Protein AF-A0ABD1T4F2-F1 (afdb_monomer_lite)

pLDDT: mean 70.12, std 23.6, range [30.78, 98.0]

Sequence (111 aa):
MESPCACSGTVKFAHRDCIQRWCNEKGNTSCEICLQNFKPGYIAPLKKGQIIDTTVNIRESLEVPRGEPEQENAGQILETTDYSGCTSAADRSVSCCKSVALIVSAHQQSF

Structure (mmCIF, N/CA/C/O backbone):
data_AF-A0ABD1T4F2-F1
#
_entry.id   AF-A0ABD1T4F2-F1
#
loop_
_atom_site.group_PDB
_atom_site.id
_atom_site.type_symbol
_atom_site.label_atom_id
_atom_site.label_alt_id
_atom_site.label_comp_id
_atom_site.label_asym_id
_atom_site.label_entity_id
_atom_site.label_seq_id
_atom_site.pdbx_PDB_ins_code
_atom_site.Cartn_x
_atom_site.Cartn_y
_atom_site.Cartn_z
_atom_site.occupancy
_atom_site.B_iso_or_equiv
_atom_site.auth_seq_id
_atom_site.auth_comp_id
_atom_site.auth_asym_id
_atom_site.auth_atom_id
_atom_site.pdbx_PDB_model_num
ATOM 1 N N . MET A 1 1 ? -1.427 -7.410 -11.061 1.00 90.31 1 MET A N 1
ATOM 2 C CA . MET A 1 1 ? -0.875 -6.359 -10.177 1.00 90.31 1 MET A CA 1
ATOM 3 C C . MET A 1 1 ? -1.776 -5.145 -10.251 1.00 90.31 1 MET A C 1
ATOM 5 O O . MET A 1 1 ? -2.342 -4.897 -11.308 1.00 90.31 1 MET A O 1
ATOM 9 N N . GLU A 1 2 ? -1.914 -4.410 -9.159 1.00 96.06 2 GLU A N 1
ATOM 10 C CA . GLU A 1 2 ? -2.710 -3.188 -9.088 1.00 96.06 2 GLU A CA 1
ATOM 11 C C . GLU A 1 2 ? -1.927 -2.054 -8.431 1.00 96.06 2 GLU A C 1
ATOM 13 O O . GLU A 1 2 ? -0.863 -2.268 -7.853 1.00 96.06 2 GLU A O 1
ATOM 18 N N . SER A 1 3 ? -2.487 -0.850 -8.527 1.00 96.50 3 SER A N 1
ATOM 19 C CA . SER A 1 3 ? -1.995 0.345 -7.853 1.00 96.50 3 SER A CA 1
ATOM 20 C C . SER A 1 3 ? -3.036 0.796 -6.829 1.00 96.50 3 SER A C 1
ATOM 22 O O . SER A 1 3 ? -4.053 1.385 -7.228 1.00 96.50 3 SER A O 1
ATOM 24 N N . PRO A 1 4 ? -2.842 0.466 -5.538 1.00 96.81 4 PRO A N 1
ATOM 25 C CA . PRO A 1 4 ? -3.823 0.738 -4.494 1.00 96.81 4 PRO A CA 1
ATOM 26 C C . PRO A 1 4 ? -3.689 2.150 -3.905 1.00 96.81 4 PRO A C 1
ATOM 28 O O . PRO A 1 4 ? -4.631 2.616 -3.282 1.00 96.81 4 PRO A O 1
ATOM 31 N N . CYS A 1 5 ? -2.559 2.833 -4.097 1.00 97.19 5 CYS A N 1
ATOM 32 C CA . CYS A 1 5 ? -2.266 4.165 -3.561 1.00 97.19 5 CYS A CA 1
ATOM 33 C C . CYS A 1 5 ? -1.547 5.049 -4.601 1.00 97.19 5 CYS A C 1
ATOM 35 O O . CYS A 1 5 ? -1.307 4.626 -5.735 1.00 97.19 5 CYS A O 1
ATOM 37 N N . ALA A 1 6 ? -1.186 6.273 -4.205 1.00 97.38 6 ALA A N 1
ATOM 38 C CA . ALA A 1 6 ? -0.550 7.282 -5.056 1.00 97.38 6 ALA A CA 1
ATOM 39 C C . ALA A 1 6 ? 0.983 7.150 -5.183 1.00 97.38 6 ALA A C 1
ATOM 41 O O . ALA A 1 6 ? 1.626 8.042 -5.734 1.00 97.38 6 ALA A O 1
ATOM 42 N N . CYS A 1 7 ? 1.587 6.069 -4.678 1.00 98.00 7 CYS A N 1
ATOM 43 C CA . CYS A 1 7 ? 3.019 5.832 -4.848 1.00 98.00 7 CYS A CA 1
ATOM 44 C C . CYS A 1 7 ? 3.419 5.767 -6.332 1.00 98.00 7 CYS A C 1
ATOM 46 O O . CYS A 1 7 ? 2.634 5.373 -7.198 1.00 98.00 7 CYS A O 1
ATOM 48 N N . SER A 1 8 ? 4.676 6.112 -6.606 1.00 97.62 8 SER A N 1
ATOM 49 C CA . SER A 1 8 ? 5.257 6.160 -7.951 1.00 97.62 8 SER A CA 1
ATOM 50 C C . SER A 1 8 ? 6.363 5.120 -8.121 1.00 97.62 8 SER A C 1
ATOM 52 O O . SER A 1 8 ? 6.880 4.580 -7.147 1.00 97.62 8 SER A O 1
ATOM 54 N N . GLY A 1 9 ? 6.742 4.835 -9.368 1.00 96.62 9 GLY A N 1
ATOM 55 C CA . GLY A 1 9 ? 7.784 3.854 -9.678 1.00 96.62 9 GLY A CA 1
ATOM 56 C C . GLY A 1 9 ? 7.334 2.406 -9.462 1.00 96.62 9 GLY A C 1
ATOM 57 O O . GLY A 1 9 ? 6.154 2.081 -9.585 1.00 96.62 9 GLY A O 1
ATOM 58 N N . THR A 1 10 ? 8.285 1.524 -9.158 1.00 95.56 10 THR A N 1
ATOM 59 C CA . THR A 1 10 ? 8.044 0.078 -9.009 1.00 95.56 10 THR A CA 1
ATOM 60 C C . THR A 1 10 ? 7.179 -0.256 -7.796 1.00 95.56 10 THR A C 1
ATOM 62 O O . THR A 1 10 ? 6.342 -1.151 -7.875 1.00 95.56 10 THR A O 1
ATOM 65 N N . VAL A 1 11 ? 7.303 0.510 -6.708 1.00 95.62 11 VAL A N 1
ATOM 66 C CA . VAL A 1 11 ? 6.533 0.306 -5.468 1.00 95.62 11 VAL A CA 1
ATOM 67 C C . VAL A 1 11 ? 5.032 0.586 -5.634 1.00 95.62 11 VAL A C 1
ATOM 69 O O . VAL A 1 11 ? 4.224 0.169 -4.809 1.00 95.62 11 VAL A O 1
ATOM 72 N N . LYS A 1 12 ? 4.628 1.247 -6.729 1.00 97.19 12 LYS A N 1
ATOM 73 C CA . LYS A 1 12 ? 3.218 1.463 -7.076 1.00 97.19 12 LYS A CA 1
ATOM 74 C C . LYS A 1 12 ? 2.462 0.152 -7.310 1.00 97.19 12 LYS A C 1
ATOM 76 O O . LYS A 1 12 ? 1.247 0.131 -7.129 1.00 97.19 12 LYS A O 1
ATOM 81 N N . PHE A 1 13 ? 3.145 -0.904 -7.755 1.00 96.69 13 PHE A N 1
ATOM 82 C CA . PHE A 1 13 ? 2.515 -2.138 -8.215 1.00 96.69 13 PHE A CA 1
ATOM 83 C C . PHE A 1 13 ? 2.672 -3.264 -7.198 1.00 96.69 13 PHE A C 1
ATOM 85 O O . PHE A 1 13 ? 3.782 -3.691 -6.895 1.00 96.69 13 PHE A O 1
ATOM 92 N N . ALA A 1 14 ? 1.550 -3.803 -6.729 1.00 96.31 14 ALA A N 1
ATOM 93 C CA . ALA A 1 14 ? 1.540 -4.979 -5.865 1.00 96.31 14 ALA A CA 1
ATOM 94 C C . ALA A 1 14 ? 0.377 -5.919 -6.214 1.00 96.31 14 ALA A C 1
ATOM 96 O O . ALA A 1 14 ? -0.555 -5.563 -6.942 1.00 96.31 14 ALA A O 1
ATOM 97 N N . HIS A 1 15 ? 0.448 -7.167 -5.753 1.00 97.38 15 HIS A N 1
ATOM 98 C CA . HIS A 1 15 ? -0.695 -8.077 -5.814 1.00 97.38 15 HIS A CA 1
ATOM 99 C C . HIS A 1 15 ? -1.707 -7.705 -4.730 1.00 97.38 15 HIS A C 1
ATOM 101 O O . HIS A 1 15 ? -1.304 -7.426 -3.599 1.00 97.38 15 HIS A O 1
ATOM 107 N N . ARG A 1 16 ? -3.003 -7.790 -5.050 1.00 96.19 16 ARG A N 1
ATOM 108 C CA . ARG A 1 16 ? -4.102 -7.564 -4.101 1.00 96.19 16 ARG A CA 1
ATOM 109 C C . ARG A 1 16 ? -3.888 -8.301 -2.781 1.00 96.19 16 ARG A C 1
ATOM 111 O O . ARG A 1 16 ? -3.925 -7.704 -1.710 1.00 96.19 16 ARG A O 1
ATOM 118 N N . ASP A 1 17 ? -3.587 -9.595 -2.870 1.00 97.00 17 ASP A N 1
ATOM 119 C CA . ASP A 1 17 ? -3.419 -10.457 -1.699 1.00 97.00 17 ASP A CA 1
ATOM 120 C C . ASP A 1 17 ? -2.192 -10.080 -0.861 1.00 97.00 17 ASP A C 1
ATOM 122 O O . ASP A 1 17 ? -2.191 -10.262 0.353 1.00 97.00 17 ASP A O 1
ATOM 126 N N . CYS A 1 18 ? -1.137 -9.546 -1.483 1.00 97.06 18 CYS A N 1
ATOM 127 C CA . CYS A 1 18 ? 0.036 -9.052 -0.761 1.00 97.06 18 CYS A CA 1
ATOM 128 C C . CYS A 1 18 ? -0.306 -7.788 0.035 1.00 97.06 18 CYS A C 1
ATOM 130 O O . CYS A 1 18 ? 0.057 -7.691 1.203 1.00 97.06 18 CYS A O 1
ATOM 132 N N . ILE A 1 19 ? -1.055 -6.858 -0.564 1.00 96.38 19 ILE A N 1
AT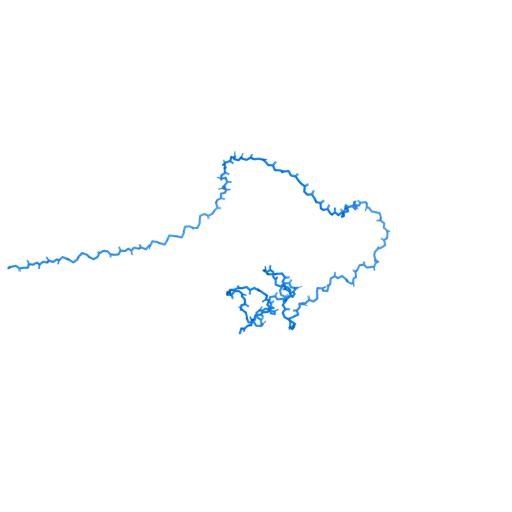OM 133 C CA . ILE A 1 19 ? -1.496 -5.625 0.106 1.00 96.38 19 ILE A CA 1
ATOM 134 C C . ILE A 1 1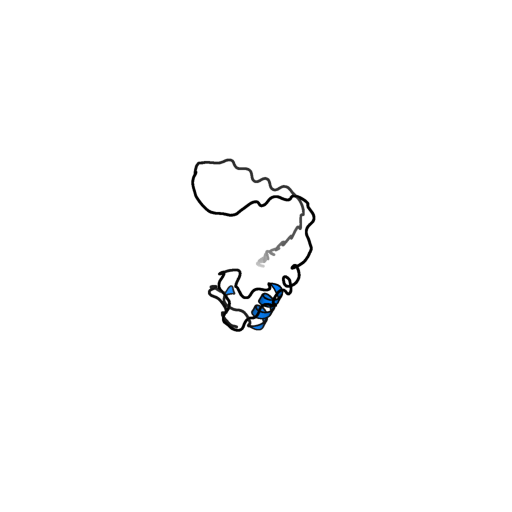9 ? -2.456 -5.961 1.254 1.00 96.38 19 ILE A C 1
ATOM 136 O O . ILE A 1 19 ? -2.343 -5.399 2.339 1.00 96.38 19 ILE A O 1
ATOM 140 N N . GLN A 1 20 ? -3.366 -6.917 1.054 1.00 97.19 20 GLN A N 1
ATOM 141 C CA . GLN A 1 20 ? -4.290 -7.355 2.099 1.00 97.19 20 GLN A CA 1
ATOM 142 C C . GLN A 1 20 ? -3.561 -8.017 3.278 1.00 97.19 20 GLN A C 1
ATOM 144 O O . GLN A 1 20 ? -3.869 -7.712 4.429 1.00 97.19 20 GLN A O 1
ATOM 149 N N . ARG A 1 21 ? -2.573 -8.888 3.020 1.00 97.31 21 ARG A N 1
ATOM 150 C CA . ARG A 1 21 ? -1.725 -9.463 4.083 1.00 97.31 21 ARG A CA 1
ATOM 151 C C . ARG A 1 21 ? -0.978 -8.375 4.851 1.00 97.31 21 ARG A C 1
ATOM 153 O O . ARG A 1 21 ? -1.020 -8.375 6.075 1.00 97.31 21 ARG A O 1
ATOM 160 N N . TRP A 1 22 ? -0.410 -7.402 4.143 1.00 96.19 22 TRP A N 1
ATOM 161 C CA . TRP A 1 22 ? 0.230 -6.248 4.767 1.00 96.19 22 TRP A CA 1
ATOM 162 C C . TRP A 1 22 ? -0.733 -5.453 5.661 1.00 96.19 22 TRP A C 1
ATOM 164 O O . TRP A 1 22 ? -0.398 -5.146 6.801 1.00 96.19 22 TRP A O 1
ATOM 174 N N . CYS A 1 23 ? -1.956 -5.170 5.195 1.00 96.19 23 CYS A N 1
ATOM 175 C CA . CYS A 1 23 ? -2.978 -4.495 6.006 1.00 96.19 23 CYS A CA 1
ATOM 176 C C . CYS A 1 23 ? -3.341 -5.302 7.262 1.00 96.19 23 CYS A C 1
ATOM 178 O O . CYS A 1 23 ? -3.564 -4.719 8.325 1.00 96.19 23 CYS A O 1
ATOM 180 N N . ASN A 1 24 ? -3.368 -6.635 7.155 1.00 95.88 24 ASN A N 1
ATOM 181 C CA . ASN A 1 24 ? -3.629 -7.527 8.284 1.00 95.88 24 ASN A CA 1
ATOM 182 C C . ASN A 1 24 ? -2.517 -7.482 9.335 1.00 95.88 24 ASN A C 1
ATOM 184 O O . ASN A 1 24 ? -2.813 -7.400 10.523 1.00 95.88 24 ASN A O 1
ATOM 188 N N . GLU A 1 25 ? -1.258 -7.511 8.900 1.00 95.06 25 GLU A N 1
ATOM 189 C CA . GLU A 1 25 ? -0.083 -7.462 9.778 1.00 95.06 25 GLU A CA 1
ATOM 190 C C . GLU A 1 25 ? 0.099 -6.074 10.409 1.00 95.06 25 GLU A C 1
ATOM 192 O O . GLU A 1 25 ? 0.348 -5.954 11.608 1.00 95.06 25 GLU A O 1
ATOM 197 N N . LYS A 1 26 ? -0.087 -5.008 9.620 1.00 94.44 26 LYS A N 1
ATOM 198 C CA . LYS A 1 26 ? 0.016 -3.613 10.074 1.00 94.44 26 LYS A CA 1
ATOM 199 C C . LYS A 1 26 ? -1.146 -3.218 10.991 1.00 94.44 26 LYS A C 1
ATOM 201 O O . LYS A 1 26 ? -0.971 -2.416 11.909 1.00 94.44 26 LYS A O 1
ATOM 206 N N . GLY A 1 27 ? -2.344 -3.740 10.725 1.00 94.12 27 GLY A N 1
ATOM 207 C CA . GLY A 1 27 ? -3.582 -3.310 11.377 1.00 94.12 27 GLY A CA 1
ATOM 208 C C . GLY A 1 27 ? -4.073 -1.936 10.908 1.00 94.12 27 GLY A C 1
ATOM 209 O O . GLY A 1 27 ? -4.747 -1.244 11.665 1.00 94.12 27 GLY A O 1
ATOM 210 N N . ASN A 1 28 ? -3.727 -1.523 9.685 1.00 94.12 28 ASN A N 1
ATOM 211 C CA . ASN A 1 28 ? -4.210 -0.289 9.062 1.00 94.12 28 ASN A CA 1
ATOM 212 C C . ASN A 1 28 ? -4.355 -0.469 7.541 1.00 94.12 28 ASN A C 1
ATOM 214 O O . ASN A 1 28 ? -3.688 -1.312 6.946 1.00 94.12 28 ASN A O 1
ATOM 218 N N . THR A 1 29 ? -5.196 0.350 6.913 1.00 96.50 29 THR A N 1
ATOM 219 C CA . THR A 1 29 ? -5.449 0.386 5.463 1.00 96.50 29 THR A CA 1
ATOM 220 C C . THR A 1 29 ? -4.824 1.607 4.776 1.00 96.50 29 THR A C 1
ATOM 222 O O . THR A 1 29 ? -5.203 1.948 3.655 1.00 96.50 29 THR A O 1
ATOM 225 N N . SER A 1 30 ? -3.875 2.281 5.433 1.00 96.88 30 SER A N 1
ATOM 226 C CA . SER A 1 30 ? -3.104 3.390 4.858 1.00 96.88 30 SER A CA 1
ATOM 227 C C . SER A 1 30 ? -1.713 2.936 4.419 1.00 96.88 30 SER A C 1
ATOM 229 O O . SER A 1 30 ? -1.052 2.142 5.095 1.00 96.88 30 SER A O 1
ATOM 231 N N . CYS A 1 31 ? -1.265 3.454 3.278 1.00 96.88 31 CYS A N 1
ATOM 232 C CA . CYS A 1 31 ? 0.087 3.253 2.783 1.00 96.88 31 CYS A CA 1
ATOM 233 C C . CYS A 1 31 ? 1.087 4.040 3.636 1.00 96.88 31 CYS A C 1
ATOM 235 O O . CYS A 1 31 ? 0.956 5.247 3.776 1.00 96.88 31 CYS A O 1
ATOM 237 N N . GLU A 1 32 ? 2.141 3.404 4.140 1.00 96.56 32 GLU A N 1
ATOM 238 C CA . GLU A 1 32 ? 3.143 4.085 4.979 1.00 96.56 32 GLU A CA 1
ATOM 239 C C . GLU A 1 32 ? 4.118 4.984 4.207 1.00 96.56 32 GLU A C 1
ATOM 241 O O . GLU A 1 32 ? 4.825 5.782 4.809 1.00 96.56 32 GLU A O 1
ATOM 246 N N . ILE A 1 33 ? 4.151 4.861 2.879 1.00 96.50 33 ILE A N 1
ATOM 247 C CA . ILE A 1 33 ? 5.083 5.605 2.026 1.00 96.50 33 ILE A CA 1
ATOM 248 C C . ILE A 1 33 ? 4.466 6.941 1.616 1.00 96.50 33 ILE A C 1
ATOM 250 O O . ILE A 1 33 ? 5.080 7.989 1.776 1.00 96.50 33 ILE A O 1
ATOM 254 N N . CYS A 1 34 ? 3.246 6.912 1.070 1.00 97.38 34 CYS A N 1
ATOM 255 C CA . CYS A 1 34 ? 2.553 8.121 0.618 1.00 97.38 34 CYS A CA 1
ATOM 256 C C . CYS A 1 34 ? 1.463 8.606 1.584 1.00 97.38 34 CYS A C 1
ATOM 258 O O . CYS A 1 34 ? 0.804 9.600 1.290 1.00 97.38 34 CYS A O 1
ATOM 260 N N . LEU A 1 35 ? 1.229 7.891 2.693 1.00 96.75 35 LEU A N 1
ATOM 261 C CA . LEU A 1 35 ? 0.240 8.201 3.739 1.00 96.75 35 LEU A CA 1
ATOM 262 C C . LEU A 1 35 ? -1.218 8.281 3.258 1.00 96.75 35 LEU A C 1
ATOM 264 O O . LEU A 1 35 ? -2.098 8.731 3.988 1.00 96.75 35 LEU A O 1
ATOM 268 N N . GLN A 1 36 ? -1.489 7.811 2.040 1.00 96.81 36 GLN A N 1
ATOM 269 C CA . GLN A 1 36 ? -2.833 7.759 1.472 1.00 96.81 36 GLN A CA 1
ATOM 270 C C . GLN A 1 36 ? -3.492 6.416 1.771 1.00 96.81 36 GLN A C 1
ATOM 272 O O . GLN A 1 36 ? -2.834 5.371 1.754 1.00 96.81 36 GLN A O 1
ATOM 277 N N . ASN A 1 37 ? -4.809 6.445 1.971 1.00 96.00 37 ASN A N 1
ATOM 278 C CA . ASN A 1 37 ? -5.608 5.231 2.075 1.00 96.00 37 ASN A CA 1
ATOM 279 C C . ASN A 1 37 ? -5.502 4.411 0.790 1.00 96.00 37 ASN A C 1
ATOM 281 O O . ASN A 1 37 ? -5.509 4.953 -0.319 1.00 96.00 37 ASN A O 1
ATOM 285 N N . PHE A 1 38 ? -5.426 3.093 0.946 1.00 96.31 38 PHE A N 1
ATOM 286 C CA . PHE A 1 38 ? -5.577 2.205 -0.191 1.00 96.31 38 PHE A CA 1
ATOM 287 C C . PHE A 1 38 ? -6.993 2.314 -0.779 1.00 96.31 38 PHE A C 1
ATOM 289 O O . PHE A 1 38 ? -7.940 2.707 -0.092 1.00 96.31 38 PHE A O 1
ATOM 296 N N . LYS A 1 39 ? -7.148 1.955 -2.061 1.00 92.25 39 LYS A N 1
ATOM 297 C CA . LYS A 1 39 ? -8.458 1.867 -2.728 1.00 92.25 39 LYS A CA 1
ATOM 298 C C . LYS A 1 39 ? -9.474 1.079 -1.879 1.00 92.25 39 LYS A C 1
ATOM 300 O O . LYS A 1 39 ? -9.082 0.142 -1.185 1.00 92.25 39 LYS A O 1
ATOM 305 N N . PRO A 1 40 ? -10.777 1.400 -1.958 1.00 87.75 40 PRO A N 1
ATOM 306 C CA . PRO A 1 40 ? -11.808 0.648 -1.247 1.00 87.75 40 PRO A CA 1
ATOM 307 C C . PRO A 1 40 ? -11.706 -0.856 -1.540 1.00 87.75 40 PRO A C 1
ATOM 309 O O . PRO A 1 40 ? -11.518 -1.249 -2.691 1.00 87.75 40 PRO A O 1
ATOM 312 N N . GLY A 1 41 ? -11.835 -1.692 -0.507 1.00 89.94 41 GLY A N 1
ATOM 313 C CA . GLY A 1 41 ? -11.769 -3.155 -0.633 1.00 89.94 41 GLY A CA 1
ATOM 314 C C . GLY A 1 41 ? -10.618 -3.825 0.119 1.00 89.94 41 GLY A C 1
ATOM 315 O O . GLY A 1 41 ? -10.571 -5.056 0.146 1.00 89.94 41 GLY A O 1
ATOM 316 N N . TYR A 1 42 ? -9.738 -3.043 0.751 1.00 94.44 42 TYR A N 1
ATOM 317 C CA . TYR A 1 42 ? -8.810 -3.532 1.773 1.00 94.44 42 TYR A CA 1
ATOM 318 C C . TYR A 1 42 ? -9.401 -3.348 3.163 1.00 94.44 42 TYR A C 1
ATOM 320 O O . TYR A 1 42 ? -10.027 -2.328 3.448 1.00 94.44 42 TYR A O 1
ATOM 328 N N . ILE A 1 43 ? -9.187 -4.333 4.030 1.00 94.00 43 ILE A N 1
ATOM 329 C CA . ILE A 1 43 ? -9.669 -4.315 5.415 1.00 94.00 43 ILE A CA 1
ATOM 330 C C . ILE A 1 43 ? -8.481 -4.522 6.350 1.00 94.00 43 ILE A C 1
ATOM 332 O O . ILE A 1 43 ? -7.601 -5.323 6.059 1.00 94.00 43 ILE A O 1
ATOM 336 N N . ALA A 1 44 ? -8.454 -3.822 7.477 1.00 92.94 44 ALA A N 1
ATOM 337 C CA . ALA A 1 44 ? -7.540 -4.123 8.569 1.00 92.94 44 ALA A CA 1
ATOM 338 C C . ALA A 1 44 ? -8.316 -4.768 9.730 1.00 92.94 44 ALA A C 1
ATOM 340 O O . ALA A 1 44 ? -9.454 -4.368 9.993 1.00 92.94 44 ALA A O 1
ATOM 341 N N . PRO A 1 45 ? -7.737 -5.750 10.443 1.00 88.94 45 PRO A N 1
ATOM 342 C CA . PRO A 1 45 ? -8.328 -6.290 11.655 1.00 88.94 45 PRO A CA 1
ATOM 343 C C . PRO A 1 45 ? -8.566 -5.172 12.672 1.00 88.94 45 PRO A C 1
ATOM 345 O O . PRO A 1 45 ? -7.639 -4.450 13.044 1.00 88.94 45 PRO A O 1
ATOM 348 N N . LEU A 1 46 ? -9.805 -5.044 13.151 1.00 80.50 46 LEU A N 1
ATOM 349 C CA . LEU A 1 46 ? -10.105 -4.161 14.270 1.00 80.50 46 LEU A CA 1
ATOM 350 C C . LEU A 1 46 ? -9.378 -4.707 15.502 1.00 80.50 46 LEU A C 1
ATOM 352 O O . LEU A 1 46 ? -9.650 -5.829 15.940 1.00 80.50 46 LEU A O 1
ATOM 356 N N . LYS A 1 47 ? -8.454 -3.926 16.070 1.00 71.38 47 LYS A N 1
ATOM 357 C CA . LYS A 1 47 ? -7.839 -4.270 17.353 1.00 71.38 47 LYS A CA 1
ATOM 358 C C . LYS A 1 47 ? -8.943 -4.248 18.412 1.00 71.38 47 LYS A C 1
ATOM 360 O O . LYS A 1 47 ? -9.380 -3.186 18.844 1.00 71.38 47 LYS A O 1
ATOM 365 N N . LYS A 1 48 ? -9.428 -5.430 18.800 1.00 60.44 48 LYS A N 1
ATOM 366 C CA . LYS A 1 48 ? -10.322 -5.628 19.948 1.00 60.44 48 LYS A CA 1
ATOM 367 C C . LYS A 1 48 ? -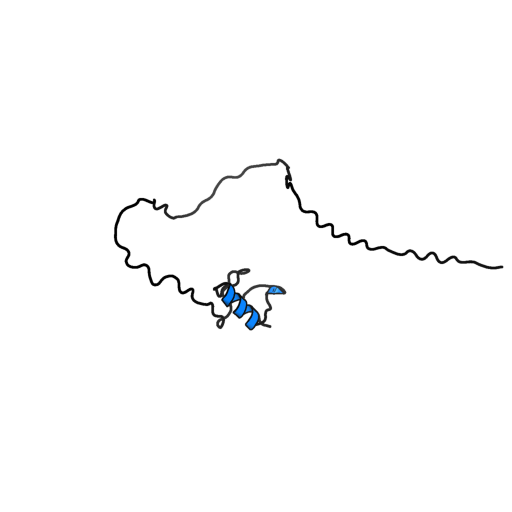9.536 -5.261 21.210 1.00 60.44 48 LYS A C 1
ATOM 369 O O . LYS A 1 48 ? -8.888 -6.123 21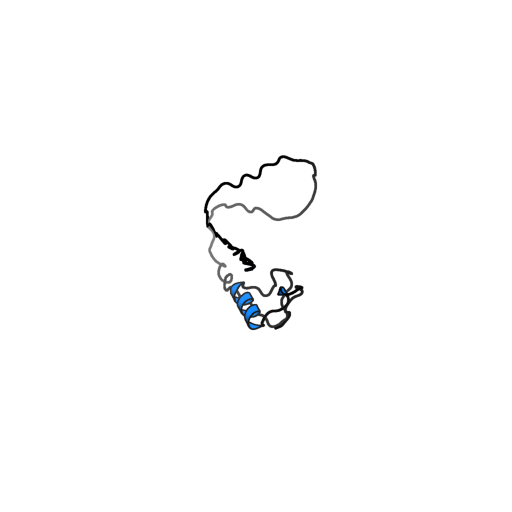.787 1.00 60.44 48 LYS A O 1
ATOM 374 N N . GLY A 1 49 ? -9.491 -3.977 21.556 1.00 62.12 49 GLY A N 1
ATOM 375 C CA . GLY A 1 49 ? -8.579 -3.493 22.595 1.00 62.12 49 GLY A CA 1
ATOM 376 C C . GLY A 1 49 ? -9.074 -2.346 23.466 1.00 62.12 49 GLY A C 1
ATOM 377 O O . GLY A 1 49 ? -8.346 -1.983 24.374 1.00 62.12 49 GLY A O 1
ATOM 378 N N . GLN A 1 50 ? -10.269 -1.787 23.249 1.00 53.94 50 GLN A N 1
ATOM 379 C CA . GLN A 1 50 ? -10.817 -0.718 24.103 1.00 53.94 50 GLN A CA 1
ATOM 380 C C . GLN A 1 50 ? -12.353 -0.779 24.158 1.00 53.94 50 GLN A C 1
ATOM 382 O O . GLN A 1 50 ? -13.042 0.120 23.697 1.00 53.94 50 GLN A O 1
ATOM 387 N N . ILE A 1 51 ? -12.917 -1.869 24.684 1.00 54.78 51 ILE A N 1
ATOM 388 C CA . ILE A 1 51 ? -14.312 -1.888 25.170 1.00 54.78 51 ILE A CA 1
ATOM 389 C C . ILE A 1 51 ? -14.362 -2.733 26.450 1.00 54.78 51 ILE A C 1
ATOM 391 O O . ILE A 1 51 ? -15.065 -3.728 26.498 1.00 54.78 51 ILE A O 1
ATOM 395 N N . ILE A 1 52 ? -13.518 -2.413 27.435 1.00 52.78 52 ILE A N 1
ATOM 396 C CA . ILE A 1 52 ? -13.648 -2.788 28.858 1.00 52.78 52 ILE A CA 1
ATOM 397 C C . ILE A 1 52 ? -12.508 -2.108 29.630 1.00 52.78 52 ILE A C 1
ATOM 399 O O . ILE A 1 52 ? -11.523 -2.738 29.988 1.00 52.78 52 ILE A O 1
ATOM 403 N N . ASP A 1 53 ? -12.628 -0.802 29.849 1.00 50.09 53 ASP A N 1
ATOM 404 C CA . ASP A 1 53 ? -12.162 -0.207 31.108 1.00 50.09 53 ASP A CA 1
ATOM 405 C C . ASP A 1 53 ? -13.094 0.956 31.466 1.00 50.09 53 ASP A C 1
ATOM 407 O O . ASP A 1 53 ? -12.776 2.139 31.428 1.00 50.09 53 ASP A O 1
ATOM 411 N N . THR A 1 54 ? -14.360 0.605 31.667 1.00 55.09 54 THR A N 1
ATOM 412 C CA . THR A 1 54 ? -15.314 1.461 32.361 1.00 55.09 54 THR A CA 1
ATOM 413 C C . THR A 1 54 ? -15.710 0.672 33.589 1.00 55.09 54 THR A C 1
ATOM 415 O O . THR A 1 54 ? -16.408 -0.334 33.473 1.00 55.09 54 THR A O 1
ATOM 418 N N . THR A 1 55 ? -15.259 1.156 34.746 1.00 52.00 55 THR A N 1
ATOM 419 C CA . THR A 1 55 ? -15.452 0.628 36.110 1.00 52.00 55 THR A CA 1
ATOM 420 C C . THR A 1 55 ? -14.247 -0.127 36.679 1.00 52.00 55 THR A C 1
ATOM 422 O O . THR A 1 55 ? -14.314 -1.325 36.932 1.00 52.00 55 THR A O 1
ATOM 425 N N . VAL A 1 56 ? -13.198 0.612 37.045 1.00 56.03 56 VAL A N 1
ATOM 426 C CA . VAL A 1 56 ? -12.558 0.387 38.348 1.00 56.03 56 VAL A CA 1
ATOM 427 C C . VAL A 1 56 ? -12.638 1.687 39.140 1.00 56.03 56 VAL A C 1
ATOM 429 O O . VAL A 1 56 ? -12.420 2.787 38.640 1.00 56.03 56 VAL A O 1
ATOM 432 N N . ASN A 1 57 ? -13.118 1.530 40.361 1.00 47.16 57 ASN A N 1
ATOM 433 C CA . ASN A 1 57 ? -13.512 2.561 41.294 1.00 47.16 57 ASN A CA 1
ATOM 434 C C . ASN A 1 57 ? -12.308 3.258 41.949 1.00 47.16 57 ASN A C 1
ATOM 436 O O . ASN A 1 57 ? -11.207 2.737 42.069 1.00 47.16 57 ASN A O 1
ATOM 440 N N . ILE A 1 58 ? -12.597 4.476 42.387 1.00 56.50 58 ILE A N 1
ATOM 441 C CA . ILE A 1 58 ? -11.770 5.429 43.120 1.00 56.50 58 ILE A CA 1
ATOM 442 C C . ILE A 1 58 ? -11.001 4.762 44.271 1.00 56.50 58 ILE A C 1
ATOM 444 O O . ILE A 1 58 ? -11.628 4.242 45.194 1.00 56.50 58 ILE A O 1
ATOM 448 N N . ARG A 1 59 ? -9.667 4.896 44.257 1.00 53.84 59 ARG A N 1
ATOM 449 C CA . ARG A 1 59 ? -8.809 5.179 45.426 1.00 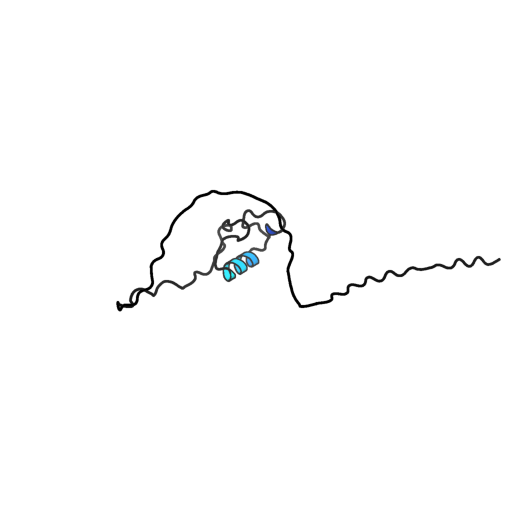53.84 59 ARG A CA 1
ATOM 450 C C . ARG A 1 59 ? -7.396 5.541 44.952 1.00 53.84 59 ARG A C 1
ATOM 452 O O . ARG A 1 59 ? -6.589 4.675 44.657 1.00 53.84 59 ARG A O 1
ATOM 459 N N . GLU A 1 60 ? -7.178 6.852 44.853 1.00 48.66 60 GLU A N 1
ATOM 460 C CA . GLU A 1 60 ? -5.955 7.554 45.267 1.00 48.66 60 GLU A CA 1
ATOM 461 C C . GLU A 1 60 ? -4.605 6.921 44.888 1.00 48.66 60 GLU A C 1
ATOM 463 O O . GLU A 1 60 ? -4.085 6.074 45.609 1.00 48.66 60 GLU A O 1
ATOM 468 N N . SER A 1 61 ? -3.974 7.440 43.830 1.00 44.81 61 SER A N 1
ATOM 469 C CA . SER A 1 61 ? -2.561 7.856 43.863 1.00 44.81 61 SER A CA 1
ATOM 470 C C . SER A 1 61 ? -2.218 8.725 42.647 1.00 44.81 61 SER A C 1
ATOM 472 O O . SER A 1 61 ? -2.604 8.435 41.520 1.00 44.81 61 SER A O 1
ATOM 474 N N . LEU A 1 62 ? -1.555 9.843 42.940 1.00 50.91 62 LEU A N 1
ATOM 475 C CA . LEU A 1 62 ? -1.136 10.943 42.071 1.00 50.91 62 LEU A CA 1
ATOM 476 C C . LEU A 1 62 ? -0.213 10.500 40.932 1.00 50.91 62 LEU A C 1
ATOM 478 O O . LEU A 1 62 ? 0.923 10.158 41.228 1.00 50.91 62 LEU A O 1
ATOM 482 N N . GLU A 1 63 ? -0.609 10.677 39.668 1.00 40.53 63 GLU A N 1
ATOM 483 C CA . GLU A 1 63 ? 0.342 10.900 38.570 1.00 40.53 63 GLU A CA 1
ATOM 484 C C . GLU A 1 63 ? -0.213 11.960 37.601 1.00 40.53 63 GLU A C 1
ATOM 486 O O . GLU A 1 63 ? -1.389 11.993 37.246 1.00 40.53 63 GLU A O 1
ATOM 491 N N . VAL A 1 64 ? 0.651 12.922 37.299 1.00 42.69 64 VAL A N 1
ATOM 492 C CA . VAL A 1 64 ? 0.373 14.289 36.845 1.00 42.69 64 VAL A CA 1
ATOM 493 C C . VAL A 1 64 ? -0.132 14.347 35.391 1.00 42.69 64 VAL A C 1
ATOM 495 O O . VAL A 1 64 ? 0.519 13.781 34.513 1.00 42.69 64 VAL A O 1
ATOM 498 N N . PRO A 1 65 ? -1.205 15.105 35.077 1.00 36.59 65 PRO A N 1
ATOM 499 C CA . PRO A 1 65 ? -1.580 15.405 33.696 1.00 36.59 65 PRO A CA 1
ATOM 500 C C . PRO A 1 65 ? -0.570 16.386 33.087 1.00 36.59 65 PRO A C 1
ATOM 502 O O . PRO A 1 65 ? -0.506 17.547 33.496 1.00 36.59 65 PRO A O 1
ATOM 505 N N . ARG A 1 66 ? 0.227 15.953 32.104 1.00 40.06 66 ARG A N 1
ATOM 506 C CA . ARG A 1 66 ? 0.973 16.879 31.237 1.00 40.06 66 ARG A CA 1
ATOM 507 C C . ARG A 1 66 ? 0.208 17.035 29.928 1.00 40.06 66 ARG A C 1
ATOM 509 O O . ARG A 1 66 ? 0.064 16.075 29.181 1.00 40.06 66 ARG A O 1
ATOM 516 N N . GLY A 1 67 ? -0.337 18.234 29.738 1.00 34.69 67 GLY A N 1
ATOM 517 C CA . GLY A 1 67 ? -1.227 18.587 28.641 1.00 34.69 67 GLY A CA 1
ATOM 518 C C . GLY A 1 67 ? -0.558 18.732 27.273 1.00 34.69 67 GLY A C 1
ATOM 519 O O . GLY A 1 67 ? 0.652 18.923 27.156 1.00 34.69 67 GLY A O 1
ATOM 520 N N . GLU A 1 68 ? -1.422 18.678 26.263 1.00 34.31 68 GLU A N 1
ATOM 521 C CA . GLU A 1 68 ? -1.349 19.374 24.965 1.00 34.31 68 GLU A CA 1
ATOM 522 C C . GLU A 1 68 ? -1.121 20.905 25.186 1.00 34.31 68 GLU A C 1
ATOM 524 O O . GLU A 1 68 ? -1.313 21.330 26.334 1.00 34.31 68 GLU A O 1
ATOM 529 N N . PRO A 1 69 ? -0.836 21.801 24.198 1.00 40.53 69 PRO A N 1
ATOM 530 C CA . PRO A 1 69 ? -0.746 21.673 22.728 1.00 40.53 69 PRO A CA 1
ATOM 531 C C . PRO A 1 69 ? 0.411 22.504 22.050 1.00 40.53 69 PRO A C 1
ATOM 533 O O . PRO A 1 69 ? 1.235 23.115 22.720 1.00 40.53 69 PRO A O 1
ATOM 536 N N . GLU A 1 70 ? 0.444 22.494 20.705 1.00 30.94 70 GLU A N 1
ATOM 537 C CA . GLU A 1 70 ? 0.798 23.573 19.733 1.00 30.94 70 GLU A CA 1
ATOM 538 C C . GLU A 1 70 ? 2.168 24.327 19.686 1.00 30.94 70 GLU A C 1
ATOM 540 O O . GLU A 1 70 ? 2.558 25.057 20.583 1.00 30.94 70 GLU A O 1
ATOM 545 N N . GLN A 1 71 ? 2.815 24.190 18.509 1.00 34.84 71 GLN A N 1
ATOM 546 C CA . GLN A 1 71 ? 3.406 25.189 17.576 1.00 34.84 71 GLN A CA 1
ATOM 547 C C . GLN A 1 71 ? 4.373 26.336 18.003 1.00 34.84 71 GLN A C 1
ATOM 549 O O . GLN A 1 71 ? 4.106 27.103 18.908 1.00 34.84 71 GLN A O 1
ATOM 554 N N . GLU A 1 72 ? 5.390 26.524 17.129 1.00 31.66 72 GLU A N 1
ATOM 555 C CA . GLU A 1 72 ? 6.030 27.776 16.631 1.00 31.66 72 GLU A CA 1
ATOM 556 C C . GLU A 1 72 ? 7.520 28.125 16.951 1.00 31.66 72 GLU A C 1
ATOM 558 O O . GLU A 1 72 ? 7.897 28.551 18.032 1.00 31.66 72 GLU A O 1
ATOM 563 N N . ASN A 1 73 ? 8.367 27.915 15.925 1.00 33.59 73 ASN A N 1
ATOM 564 C CA . ASN A 1 73 ? 9.415 28.770 15.316 1.00 33.59 73 ASN A CA 1
ATOM 565 C C . ASN A 1 73 ? 10.291 29.751 16.152 1.00 33.59 73 ASN A C 1
ATOM 567 O O . ASN A 1 73 ? 9.788 30.760 16.629 1.00 33.59 73 ASN A O 1
ATOM 571 N N . ALA A 1 74 ? 11.628 29.560 16.132 1.00 31.41 74 ALA A N 1
ATOM 572 C CA . ALA A 1 74 ? 12.655 30.506 15.611 1.00 31.41 74 ALA A CA 1
ATOM 573 C C . ALA A 1 74 ? 14.062 30.291 16.228 1.00 31.41 74 ALA A C 1
ATOM 575 O O . ALA A 1 74 ? 14.205 30.238 17.446 1.00 31.41 74 ALA A O 1
ATOM 576 N N . GLY A 1 75 ? 15.118 30.270 15.393 1.00 30.78 75 GLY A N 1
ATOM 577 C CA . GLY A 1 75 ? 16.513 30.510 15.823 1.00 30.78 75 GLY A CA 1
ATOM 578 C C . GLY A 1 75 ? 17.604 29.726 15.071 1.00 30.78 75 GLY A C 1
ATOM 579 O O . GLY A 1 75 ? 17.836 28.560 15.360 1.00 30.78 75 GLY A O 1
ATOM 580 N N . GLN A 1 76 ? 18.282 30.382 14.121 1.00 34.38 76 GLN A N 1
ATOM 581 C CA . GLN A 1 76 ? 19.442 29.920 13.328 1.00 34.38 76 GLN A CA 1
ATOM 582 C C . GLN A 1 76 ? 20.809 30.125 14.033 1.00 34.38 76 GLN A C 1
ATOM 584 O O . GLN A 1 76 ? 20.872 30.877 15.001 1.00 34.38 76 GLN A O 1
ATOM 589 N N . ILE A 1 77 ? 21.879 29.619 13.366 1.00 39.72 77 ILE A N 1
ATOM 590 C CA . ILE A 1 77 ? 23.334 29.985 13.384 1.00 39.72 77 ILE A CA 1
ATOM 591 C C . ILE A 1 77 ? 24.198 28.980 14.189 1.00 39.72 77 ILE A C 1
ATOM 593 O O . ILE A 1 77 ? 23.817 28.640 15.298 1.00 39.72 77 ILE A O 1
ATOM 597 N N . LEU A 1 78 ? 25.384 28.478 13.796 1.00 39.66 78 LEU A N 1
ATOM 598 C CA . LEU A 1 78 ? 26.209 28.397 12.571 1.00 39.66 78 LEU A CA 1
ATOM 599 C C . LEU A 1 78 ? 27.446 27.513 12.914 1.00 39.66 78 LEU A C 1
ATOM 601 O O . LEU A 1 78 ? 27.924 27.559 14.040 1.00 39.66 78 LEU A O 1
ATOM 605 N N . GLU A 1 79 ? 27.931 26.767 11.915 1.00 31.86 79 GLU A N 1
ATOM 606 C CA . GLU A 1 79 ? 29.270 26.167 11.683 1.00 31.86 79 GLU A CA 1
ATOM 607 C C . GLU A 1 79 ? 29.976 25.186 12.656 1.00 31.86 79 GLU A C 1
ATOM 609 O O . GLU A 1 79 ? 30.437 25.513 13.743 1.00 31.86 79 GLU A O 1
ATOM 614 N N . THR A 1 80 ? 30.183 23.987 12.086 1.00 38.72 80 THR A N 1
ATOM 615 C CA . THR A 1 80 ? 31.425 23.186 12.005 1.00 38.72 80 THR A CA 1
ATOM 616 C C . THR A 1 80 ? 32.162 22.810 13.286 1.00 38.72 80 THR A C 1
ATOM 618 O O . THR A 1 80 ? 32.950 23.586 13.814 1.00 38.72 80 THR A O 1
ATOM 621 N N . THR A 1 81 ? 32.088 21.525 13.641 1.00 36.53 81 THR A N 1
ATOM 622 C CA . THR A 1 81 ? 33.289 20.704 13.875 1.00 36.53 81 THR A CA 1
ATOM 623 C C . THR A 1 81 ? 32.950 19.240 13.553 1.00 36.53 81 THR A C 1
ATOM 625 O O . THR A 1 81 ? 32.053 18.627 14.125 1.00 36.53 81 THR A O 1
ATOM 628 N N . ASP A 1 82 ? 33.631 18.736 12.539 1.00 42.16 82 ASP A N 1
ATOM 629 C CA . ASP A 1 82 ? 33.971 17.352 12.241 1.00 42.16 82 ASP A CA 1
ATOM 630 C C . ASP A 1 82 ? 34.201 16.463 13.476 1.00 42.16 82 ASP A C 1
ATOM 632 O O . ASP A 1 82 ? 35.123 16.700 14.240 1.00 42.16 82 ASP A O 1
ATOM 636 N N . TYR A 1 83 ? 33.436 15.374 13.625 1.00 41.94 83 TYR A N 1
ATOM 637 C CA . TYR A 1 83 ? 33.965 14.135 14.214 1.00 41.94 83 TYR A CA 1
ATOM 638 C C . TYR A 1 83 ? 33.037 12.940 13.944 1.00 41.94 83 TYR A C 1
ATOM 640 O O . TYR A 1 83 ? 32.063 12.684 14.651 1.00 41.94 83 TYR A O 1
ATOM 648 N N . SER A 1 84 ? 33.352 12.176 12.898 1.00 56.09 84 SER A N 1
ATOM 649 C CA . SER A 1 84 ? 32.810 10.831 12.689 1.00 56.09 84 SER A CA 1
ATOM 650 C C . SER A 1 84 ? 33.410 9.888 13.735 1.00 56.09 84 SER A C 1
ATOM 652 O O . SER A 1 84 ? 34.494 9.345 13.534 1.00 56.09 84 SER A O 1
ATOM 654 N N . GLY A 1 85 ? 32.693 9.681 14.838 1.00 37.62 85 GLY A N 1
ATOM 655 C CA . GLY A 1 85 ? 33.037 8.716 15.882 1.00 37.62 85 GLY A CA 1
ATOM 656 C C . GLY A 1 85 ? 32.009 7.590 15.980 1.00 37.62 85 GLY A C 1
ATOM 657 O O . GLY A 1 85 ? 31.218 7.570 16.914 1.00 37.62 85 GLY A O 1
ATOM 658 N N . CYS A 1 86 ? 32.003 6.655 15.026 1.00 55.91 86 CYS A N 1
ATOM 659 C CA . CYS A 1 86 ? 31.337 5.358 15.194 1.00 55.91 86 CYS A CA 1
ATOM 660 C C . CYS A 1 86 ? 32.390 4.296 15.535 1.00 55.91 86 CYS A C 1
ATOM 662 O O . CYS A 1 86 ? 33.083 3.784 14.659 1.00 55.91 86 CYS A O 1
ATOM 664 N N . THR A 1 87 ? 32.500 3.959 16.814 1.00 54.66 87 THR A N 1
ATOM 665 C CA . THR A 1 87 ? 33.140 2.743 17.338 1.00 54.66 87 THR A CA 1
ATOM 666 C C . THR A 1 87 ? 32.002 1.854 17.876 1.00 54.66 87 THR A C 1
ATOM 668 O O . THR A 1 87 ? 31.078 2.371 18.489 1.00 54.66 87 THR A O 1
ATOM 671 N N . SER A 1 88 ? 31.898 0.536 17.683 1.00 49.97 88 SER A N 1
ATOM 672 C CA . SER A 1 88 ? 32.792 -0.491 17.136 1.00 49.97 88 SER A CA 1
ATOM 673 C C . SER A 1 88 ? 32.039 -1.834 16.962 1.00 49.97 88 SER A C 1
ATOM 675 O O . SER A 1 88 ? 31.103 -2.101 17.709 1.00 49.97 88 SER A O 1
ATOM 677 N N . ALA A 1 89 ? 32.576 -2.684 16.071 1.00 48.12 89 ALA A N 1
ATOM 678 C CA . ALA A 1 89 ? 32.612 -4.161 16.076 1.00 48.12 89 ALA A CA 1
ATOM 679 C C . ALA A 1 89 ? 31.368 -5.010 15.699 1.00 48.12 89 ALA A C 1
ATOM 681 O O . ALA A 1 89 ? 30.556 -5.376 16.543 1.00 48.12 89 ALA A O 1
ATOM 682 N N . ALA A 1 90 ? 31.355 -5.488 14.445 1.00 53.44 90 ALA A N 1
ATOM 683 C CA . ALA A 1 90 ? 31.407 -6.924 14.120 1.00 53.44 90 ALA A CA 1
ATOM 684 C C . ALA A 1 90 ? 31.778 -7.102 12.633 1.00 53.44 90 ALA A C 1
ATOM 686 O O . ALA A 1 90 ? 30.935 -6.987 11.742 1.00 53.44 90 ALA A O 1
ATOM 687 N N . ASP A 1 91 ? 33.056 -7.376 12.374 1.00 52.19 91 ASP A N 1
ATOM 688 C CA . ASP A 1 91 ? 33.587 -7.756 11.067 1.00 52.19 91 ASP A CA 1
ATOM 689 C C . ASP A 1 91 ? 32.869 -8.997 10.518 1.00 52.19 91 ASP A C 1
ATOM 691 O O . ASP A 1 91 ? 33.062 -10.118 10.990 1.00 52.19 91 ASP A O 1
ATOM 695 N N . ARG A 1 92 ? 32.067 -8.822 9.467 1.00 64.44 92 ARG A N 1
ATOM 696 C CA . ARG A 1 92 ? 31.805 -9.897 8.505 1.00 64.44 92 ARG A CA 1
ATOM 697 C C . ARG A 1 92 ? 32.572 -9.561 7.243 1.00 64.44 92 ARG A C 1
ATOM 699 O O . ARG A 1 92 ? 32.090 -8.833 6.381 1.00 64.44 92 ARG A O 1
ATOM 706 N N . SER A 1 93 ? 33.792 -10.077 7.167 1.00 65.12 93 SER A N 1
ATOM 707 C CA . SER A 1 93 ? 34.610 -10.037 5.964 1.00 65.12 93 SER A CA 1
ATOM 708 C C . SER A 1 93 ? 33.885 -10.782 4.841 1.00 65.12 93 SER A C 1
ATOM 710 O O . SER A 1 93 ? 33.829 -12.008 4.8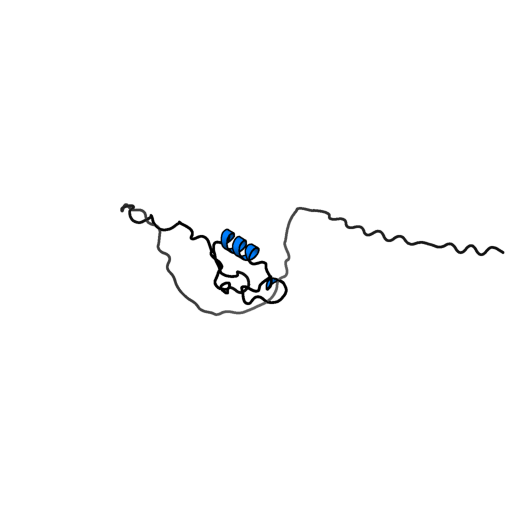08 1.00 65.12 93 SER A O 1
ATOM 712 N N . VAL A 1 94 ? 33.305 -10.042 3.896 1.00 63.28 94 VAL A N 1
ATOM 713 C CA . VAL A 1 94 ? 32.834 -10.625 2.636 1.00 63.28 94 VAL A CA 1
ATOM 714 C C . VAL A 1 94 ? 33.911 -10.360 1.598 1.00 63.28 94 VAL A C 1
ATOM 716 O O . VAL A 1 94 ? 33.919 -9.344 0.909 1.00 63.28 94 VAL A O 1
ATOM 719 N N . SER A 1 95 ? 34.881 -11.267 1.547 1.00 71.25 95 SER A N 1
ATOM 720 C CA . SER A 1 95 ? 35.945 -11.233 0.552 1.00 71.25 95 SER A CA 1
ATOM 721 C C . SER A 1 95 ? 35.397 -11.735 -0.785 1.00 71.25 95 SER A C 1
ATOM 723 O O . SER A 1 95 ? 35.261 -12.937 -1.003 1.00 71.25 95 SER A O 1
ATOM 725 N N . CYS A 1 96 ? 35.031 -10.820 -1.683 1.00 66.94 96 CYS A N 1
ATOM 726 C CA . CYS A 1 96 ? 34.650 -11.138 -3.058 1.00 66.94 96 CYS A CA 1
ATOM 727 C C . CYS A 1 96 ? 35.837 -10.908 -4.004 1.00 66.94 96 CYS A C 1
ATOM 729 O O . CYS A 1 96 ? 35.815 -10.040 -4.877 1.00 66.94 96 CYS A O 1
ATOM 731 N N . CYS A 1 97 ? 36.897 -11.702 -3.830 1.00 68.81 97 CYS A N 1
ATOM 732 C CA . CYS A 1 97 ? 38.024 -11.725 -4.757 1.00 68.81 97 CYS A CA 1
ATOM 733 C C . CYS A 1 97 ? 37.535 -12.148 -6.149 1.00 68.81 97 CYS A C 1
ATOM 735 O O . CYS A 1 97 ? 37.262 -13.324 -6.386 1.00 68.81 97 CYS A O 1
ATOM 737 N N . LYS A 1 98 ? 37.440 -11.210 -7.093 1.00 71.44 98 LYS A N 1
ATOM 738 C CA . LYS A 1 98 ? 37.334 -11.557 -8.512 1.00 71.44 98 LYS A CA 1
ATOM 739 C C . LYS A 1 98 ? 38.744 -11.688 -9.074 1.00 71.44 98 LYS A C 1
ATOM 741 O O . LYS A 1 98 ? 39.377 -10.692 -9.405 1.00 71.44 98 LYS A O 1
ATOM 746 N N . SER A 1 99 ? 39.250 -12.914 -9.147 1.00 72.75 99 SER A N 1
ATOM 747 C CA . SER A 1 99 ? 40.499 -13.206 -9.851 1.00 72.75 99 SER A CA 1
ATOM 748 C C . SER A 1 99 ? 40.275 -13.069 -11.359 1.00 72.75 99 SER A C 1
ATOM 750 O O . SER A 1 99 ? 39.358 -13.678 -11.906 1.00 72.75 99 SER A O 1
ATOM 752 N N . VAL A 1 100 ? 41.111 -12.279 -12.033 1.00 75.25 100 VAL A N 1
ATOM 753 C CA . VAL A 1 100 ? 41.152 -12.194 -13.499 1.00 75.25 100 VAL A CA 1
ATOM 754 C C . VAL A 1 100 ? 42.362 -12.990 -13.973 1.00 75.25 100 VAL A C 1
ATOM 756 O O . VAL A 1 100 ? 43.485 -12.724 -13.551 1.00 75.25 100 VAL A O 1
ATOM 759 N N . ALA A 1 101 ? 42.133 -13.984 -14.828 1.00 77.62 101 ALA A N 1
ATOM 760 C CA . ALA A 1 101 ? 43.202 -14.741 -15.464 1.00 77.62 101 ALA A CA 1
ATOM 761 C C . ALA A 1 101 ? 43.720 -13.968 -16.686 1.00 77.62 101 ALA A C 1
ATOM 763 O O . ALA A 1 101 ? 42.938 -13.616 -17.569 1.00 77.62 101 ALA A O 1
ATOM 764 N N . LEU A 1 102 ? 45.029 -13.716 -16.749 1.00 71.38 102 LEU A N 1
ATOM 765 C CA . LEU A 1 102 ? 45.683 -13.206 -17.954 1.00 71.38 102 LEU A CA 1
ATOM 766 C C . LEU A 1 102 ? 46.274 -14.386 -18.727 1.00 71.38 102 LEU A C 1
ATOM 768 O O . LEU A 1 102 ? 47.142 -15.096 -18.223 1.00 71.38 102 LEU A O 1
ATOM 772 N N . ILE A 1 103 ? 45.786 -14.601 -19.948 1.00 74.31 103 ILE A N 1
ATOM 773 C CA . ILE A 1 103 ? 46.310 -15.617 -20.862 1.00 74.31 103 ILE A CA 1
ATOM 774 C C . ILE A 1 103 ? 47.456 -14.975 -21.647 1.00 74.31 103 ILE A C 1
ATOM 776 O O . ILE A 1 103 ? 47.225 -14.090 -22.468 1.00 74.31 103 ILE A O 1
ATOM 780 N N . VAL A 1 104 ? 48.691 -15.416 -21.401 1.00 70.62 104 VAL A N 1
ATOM 781 C CA . VAL A 1 104 ? 49.842 -15.067 -22.243 1.00 70.62 104 VAL A CA 1
ATOM 782 C C . VAL A 1 104 ? 49.953 -16.131 -23.327 1.00 70.62 104 VAL A C 1
ATOM 784 O O . VAL A 1 104 ? 50.442 -17.233 -23.092 1.00 70.62 104 VAL A O 1
ATOM 787 N N . SER A 1 105 ? 49.466 -15.823 -24.524 1.00 68.69 105 SER A N 1
ATOM 788 C CA . SER A 1 105 ? 49.721 -16.642 -25.707 1.00 68.69 105 SER A CA 1
ATOM 789 C C . SER A 1 105 ? 51.164 -16.419 -26.165 1.00 68.69 105 SER A C 1
ATOM 791 O O . SER A 1 105 ? 51.484 -15.382 -26.746 1.00 68.69 105 SER A O 1
ATOM 793 N N . ALA A 1 106 ? 52.041 -17.383 -25.880 1.00 65.50 106 ALA A N 1
ATOM 794 C CA . ALA A 1 106 ? 53.398 -17.419 -26.411 1.00 65.50 106 ALA A CA 1
ATOM 795 C C . ALA A 1 106 ? 53.346 -17.710 -27.919 1.00 65.50 106 ALA A C 1
ATOM 797 O O . ALA A 1 106 ? 53.004 -18.814 -28.342 1.00 65.50 106 ALA A O 1
ATOM 798 N N . HIS A 1 107 ? 53.666 -16.708 -28.736 1.00 66.56 107 HIS A N 1
ATOM 799 C CA . HIS A 1 107 ? 53.831 -16.883 -30.173 1.00 66.56 107 HIS A CA 1
ATOM 800 C C . HIS A 1 107 ? 55.235 -17.441 -30.434 1.00 66.56 107 HIS A C 1
ATOM 802 O O . HIS A 1 107 ? 56.203 -16.690 -30.546 1.00 66.56 107 HIS A O 1
ATOM 808 N N . GLN A 1 108 ? 55.371 -18.767 -30.484 1.00 65.25 108 GLN A N 1
ATOM 809 C CA . GLN A 1 108 ? 56.606 -19.393 -30.947 1.00 65.25 108 GLN A CA 1
ATOM 810 C C . GLN A 1 108 ? 56.580 -19.395 -32.483 1.00 65.25 108 GLN A C 1
ATOM 812 O O . GLN A 1 108 ? 55.953 -20.247 -33.107 1.00 65.25 108 GLN A O 1
ATOM 817 N N . GLN A 1 109 ? 57.222 -18.403 -33.101 1.00 63.72 109 GLN A N 1
ATOM 818 C CA . GLN A 1 109 ? 57.520 -18.443 -34.530 1.00 63.72 109 GLN A CA 1
ATOM 819 C C . GLN A 1 109 ? 58.723 -19.378 -34.721 1.00 63.72 109 GLN A C 1
ATOM 821 O O . GLN A 1 109 ? 59.851 -19.012 -34.393 1.00 63.72 109 GLN A O 1
ATOM 826 N N . SER A 1 110 ? 58.480 -20.603 -35.185 1.00 58.84 110 SER A N 1
ATOM 827 C CA . SER A 1 110 ? 59.536 -21.500 -35.663 1.00 58.84 110 SER A CA 1
ATOM 828 C C . SER A 1 110 ? 60.014 -21.040 -37.043 1.00 58.84 110 SER A C 1
ATOM 830 O O . SER A 1 110 ? 59.187 -20.710 -37.895 1.00 58.84 110 SER A O 1
ATOM 832 N N . PHE A 1 111 ? 61.331 -21.027 -37.244 1.00 55.31 111 PHE A N 1
ATOM 833 C CA . PHE A 1 111 ? 61.980 -21.012 -38.555 1.00 55.31 111 PHE A CA 1
ATOM 834 C C . PHE A 1 111 ? 62.636 -22.373 -38.779 1.00 55.31 111 PHE A C 1
ATOM 836 O O . PHE A 1 111 ? 63.114 -22.944 -37.768 1.00 55.31 111 PHE A O 1
#

Organism: NCBI:txid205694

Foldseek 3Di:
DAQFDDDDDPVRDDDPVVLLVVLAVVQHQADPPVRHGGHPPRHYDDPPDPDDDDDDDDDDDDDDDDDDDDDDDDDDDDDDDDDPDDDDDDDPDPDPDDDDDDDDDDPPDDD

Radius of gyration: 30.58 Å; chains: 1; bounding box: 77×52×84 Å

Secondary structure (DSSP, 8-state):
-B--SS--SGGG-B-HHHHHHHHHHHT-SB-TTT-PBPPBTB-------SS--S--------------------------------------------PPPP---------

InterPro domains:
  IPR011016 Zinc finger, RING-CH-type [PF12906] (2-34)
  IPR011016 Zinc finger, RING-CH-type [PS51292] (1-41)
  IPR011016 Zinc finger, RING-CH-type [SM00744] (1-35)
  IPR013083 Zinc finger, RING/FYVE/PHD-type [G3DSA:3.30.40.10] (1-40)
  IPR022143 Protein of unknown function DUF3675 [PF12428] (40-104)
  IPR033275 E3 ubiquitin-protein ligase MARCH-like [PTHR23012] (1-105)